Protein AF-A0A9N9DWG2-F1 (afdb_monomer_lite)

Radius of gyration: 29.86 Å; chains: 1; bounding box: 36×51×116 Å

Organism: NCBI:txid1213867

pLDDT: mean 80.65, std 16.75, range [35.12, 97.44]

Sequence (173 aa):
GSEEVKNKNEDNFGRLIQIVEQVGQRMNTLESSIHANENKKYNNNFKIVTHNVRGFNDTVKQNLFFNYIKNEQFDIMGIAETNCGESKGQWYKDNKDKFRIHCSGNGKGTGVALIISKTLNKYVCKKREYEGRAICVDLVLPRKMTVCVMQIYLPIPSLAIDRNNNSHSQFPE

Foldseek 3Di:
DPVVVVVVVVVVVVVVVVVVVVVVVVVVVVVVVVVVVVVVPDPVDQAEEEEAPLAQPDPVSLVVVVVVCVVVVHQKYKYWQNQDAPPPPDSCPPCVQFWDKDKA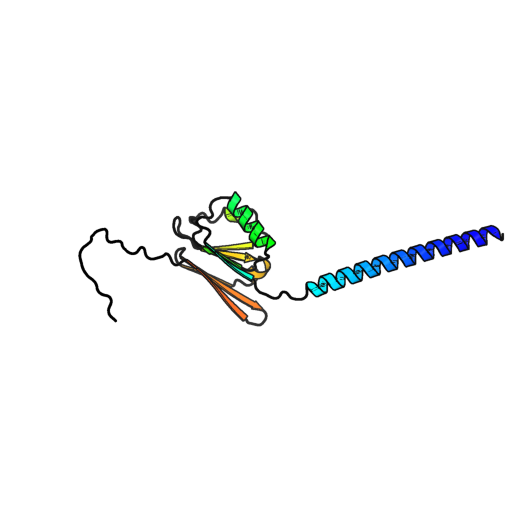EHGHPAIMIITGGPVQCVQFDDWDYDRRFKIWTWGQDPPRDIDIDMHGHDPDPPPPPVVDPDDDDDDDD

Structure (mmCIF, N/CA/C/O backbone):
data_AF-A0A9N9DWG2-F1
#
_entry.id   AF-A0A9N9DWG2-F1
#
loop_
_atom_site.group_PDB
_atom_site.id
_atom_site.type_symbol
_atom_site.label_atom_id
_atom_site.label_alt_id
_atom_site.label_comp_id
_atom_site.label_asym_id
_atom_site.label_entity_id
_atom_site.label_seq_id
_atom_site.pdbx_PDB_ins_code
_atom_site.Cartn_x
_atom_site.Cartn_y
_atom_site.Cartn_z
_atom_site.occupancy
_atom_site.B_iso_or_equiv
_atom_site.auth_seq_id
_atom_site.auth_comp_id
_atom_site.auth_asym_id
_atom_site.auth_atom_id
_atom_site.pdbx_PDB_model_num
ATOM 1 N N . GLY A 1 1 ? -9.575 35.368 69.361 1.00 61.12 1 GLY A N 1
ATOM 2 C CA . GLY A 1 1 ? -10.924 34.782 69.254 1.00 61.12 1 GLY A CA 1
ATOM 3 C C . GLY A 1 1 ? -11.603 35.171 67.954 1.00 61.12 1 GLY A C 1
ATOM 4 O O . GLY A 1 1 ? -11.777 34.324 67.094 1.00 61.12 1 GLY A O 1
ATOM 5 N N . SER A 1 2 ? -11.971 36.443 67.795 1.00 62.16 2 SER A N 1
ATOM 6 C CA . SER A 1 2 ? -12.841 36.917 66.704 1.00 62.16 2 SER A CA 1
ATOM 7 C C . SER A 1 2 ? -12.133 37.158 65.358 1.00 62.16 2 SER A C 1
ATOM 9 O O . SER A 1 2 ? -12.744 36.957 64.314 1.00 62.16 2 SER A O 1
ATOM 11 N N . GLU A 1 3 ? -10.858 37.565 65.359 1.00 63.94 3 GLU A N 1
ATOM 12 C CA . GLU A 1 3 ? -10.073 37.810 64.130 1.00 63.94 3 GLU A CA 1
ATOM 13 C C . GLU A 1 3 ? -9.598 36.521 63.446 1.00 63.94 3 GLU A C 1
ATOM 15 O O . GLU A 1 3 ? -9.706 36.401 62.231 1.00 63.94 3 GLU A O 1
ATOM 20 N N . GLU A 1 4 ? -9.165 35.509 64.204 1.00 66.81 4 GLU A N 1
ATOM 21 C CA . GLU A 1 4 ? -8.767 34.208 63.634 1.00 66.81 4 GLU A CA 1
ATOM 22 C C . GLU A 1 4 ? -9.920 33.490 62.923 1.00 66.81 4 GLU A C 1
ATOM 24 O O . GLU A 1 4 ? -9.704 32.787 61.937 1.00 66.81 4 GLU A O 1
ATOM 29 N N . VAL A 1 5 ? -11.152 33.659 63.411 1.00 67.12 5 VAL A N 1
ATOM 30 C CA . VAL A 1 5 ? -12.348 33.081 62.780 1.00 67.12 5 VAL A CA 1
ATOM 31 C C . VAL A 1 5 ? -12.690 33.820 61.482 1.00 67.12 5 VAL A C 1
ATOM 33 O O . VAL A 1 5 ? -13.093 33.179 60.515 1.00 67.12 5 VAL A O 1
ATOM 36 N N . LYS A 1 6 ? -12.477 35.143 61.420 1.00 65.81 6 LYS A N 1
ATOM 37 C CA . LYS A 1 6 ? -12.658 35.925 60.186 1.00 65.81 6 LYS A CA 1
ATOM 38 C C . LYS A 1 6 ? -11.633 35.544 59.115 1.00 65.81 6 LYS A C 1
ATOM 40 O O . LYS A 1 6 ? -12.046 35.212 58.009 1.00 65.81 6 LYS A O 1
ATOM 45 N N . ASN A 1 7 ? -10.348 35.459 59.467 1.00 68.19 7 ASN A N 1
ATOM 46 C CA . ASN A 1 7 ? -9.291 35.067 58.524 1.00 68.19 7 ASN A CA 1
ATOM 47 C C . ASN A 1 7 ? -9.497 33.647 57.971 1.00 68.19 7 ASN A C 1
ATOM 49 O O . ASN A 1 7 ? -9.382 33.428 56.771 1.00 68.19 7 ASN A O 1
ATOM 53 N N . LYS A 1 8 ? -9.904 32.683 58.813 1.00 71.00 8 LYS A N 1
ATOM 54 C CA . LYS A 1 8 ? -10.233 31.323 58.342 1.00 71.00 8 LYS A CA 1
ATOM 55 C C . LYS A 1 8 ? -11.420 31.296 57.377 1.00 71.00 8 LYS A C 1
ATOM 57 O O . LYS A 1 8 ? -11.444 30.470 56.467 1.00 71.00 8 LYS A O 1
ATOM 62 N N . ASN A 1 9 ? -12.411 32.163 57.575 1.00 72.94 9 ASN A N 1
ATOM 63 C CA . ASN A 1 9 ? -13.567 32.244 56.684 1.00 72.94 9 ASN A CA 1
ATOM 64 C C . ASN A 1 9 ? -13.203 32.873 55.333 1.00 72.94 9 ASN A C 1
ATOM 66 O O . ASN A 1 9 ? -13.671 32.386 54.304 1.00 72.94 9 ASN A O 1
ATOM 70 N N . GLU A 1 10 ? -12.339 33.888 55.324 1.00 75.31 10 GLU A N 1
ATOM 71 C CA . GLU A 1 10 ? -11.808 34.487 54.093 1.00 75.31 10 GLU A CA 1
ATOM 72 C C . GLU A 1 10 ? -10.931 33.496 53.309 1.00 75.31 10 GLU A C 1
ATOM 74 O O . GLU A 1 10 ? -11.124 33.328 52.103 1.00 75.31 10 GLU A O 1
ATOM 79 N N . ASP A 1 11 ? -10.069 32.736 53.993 1.00 83.00 11 ASP A N 1
ATOM 80 C CA . ASP A 1 11 ? -9.246 31.685 53.378 1.00 83.00 11 ASP A CA 1
ATOM 81 C C . ASP A 1 11 ? -10.094 30.562 52.758 1.00 83.00 11 ASP A C 1
ATOM 83 O O . ASP A 1 11 ? -9.809 30.070 51.660 1.00 83.00 11 ASP A O 1
ATOM 87 N N . ASN A 1 12 ? -11.166 30.151 53.443 1.00 87.88 12 ASN A N 1
ATOM 88 C CA . ASN A 1 12 ? -12.094 29.143 52.931 1.00 87.88 12 ASN A CA 1
ATOM 89 C C . ASN A 1 12 ? -12.867 29.649 51.708 1.00 87.88 12 ASN A C 1
ATOM 91 O O . ASN A 1 12 ? -13.084 28.890 50.761 1.00 87.88 12 ASN A O 1
ATOM 95 N N . PHE A 1 13 ? -13.250 30.927 51.705 1.00 88.81 13 PHE A N 1
ATOM 96 C CA . PHE A 1 13 ? -13.916 31.548 50.566 1.00 88.81 13 PHE A CA 1
ATOM 97 C C . PHE A 1 13 ? -12.978 31.648 49.353 1.00 88.81 13 PHE A C 1
ATOM 99 O O . PHE A 1 13 ? -13.366 31.270 48.248 1.00 88.81 13 PHE A O 1
ATOM 106 N N . GLY A 1 14 ? -11.715 32.040 49.558 1.00 89.75 14 GLY A N 1
ATOM 107 C CA . GLY A 1 14 ? -10.700 32.064 48.499 1.00 89.75 14 GLY A CA 1
ATOM 108 C C . GLY A 1 14 ? -10.443 30.683 47.886 1.00 89.75 14 GLY A C 1
ATOM 109 O O . GLY A 1 14 ? -10.382 30.544 46.662 1.00 89.75 14 GLY A O 1
ATOM 110 N N . ARG A 1 15 ? -10.383 29.632 48.716 1.00 90.56 15 ARG A N 1
ATOM 111 C CA . ARG A 1 15 ? -10.276 28.240 48.238 1.00 90.56 15 ARG A CA 1
ATOM 112 C C . ARG A 1 15 ? -11.488 27.810 47.415 1.00 90.56 15 ARG A C 1
ATOM 114 O O . ARG A 1 15 ? -11.322 27.113 46.416 1.00 90.56 15 ARG A O 1
ATOM 121 N N . LEU A 1 16 ? -12.694 28.224 47.806 1.00 93.12 16 LEU A N 1
ATOM 122 C CA . LEU A 1 16 ? -13.915 27.905 47.067 1.00 93.12 16 LEU A CA 1
ATOM 123 C C . LEU A 1 16 ? -13.921 28.552 45.674 1.00 93.12 16 LEU A C 1
ATOM 125 O O . LEU A 1 16 ? -14.226 27.868 44.698 1.00 93.12 16 LEU A O 1
ATOM 129 N N . ILE A 1 17 ? -13.530 29.826 45.572 1.00 93.12 17 ILE A N 1
ATOM 130 C CA . ILE A 1 17 ? -13.418 30.546 44.291 1.00 93.12 17 ILE A CA 1
ATOM 131 C C . ILE A 1 17 ? -12.462 29.808 43.343 1.00 93.12 17 ILE A C 1
ATOM 133 O O . ILE A 1 17 ? -12.829 29.511 42.208 1.00 93.12 17 ILE A O 1
ATOM 137 N N . GLN A 1 18 ? -11.284 29.410 43.833 1.00 92.50 18 GLN A N 1
ATOM 138 C CA . GLN A 1 18 ? -10.298 28.679 43.027 1.00 92.50 18 GLN A CA 1
ATOM 139 C C . GLN A 1 18 ? -10.827 27.334 42.514 1.00 92.50 18 GLN A C 1
ATOM 141 O O . GLN A 1 18 ? -10.560 26.953 41.373 1.00 92.50 18 GLN A O 1
ATOM 146 N N . ILE A 1 19 ? -11.590 26.605 43.334 1.00 95.56 19 ILE A N 1
ATOM 147 C CA . ILE A 1 19 ? -12.207 25.339 42.915 1.00 95.56 19 ILE A CA 1
ATOM 148 C C . ILE A 1 19 ? -13.225 25.590 41.798 1.00 95.56 19 ILE A C 1
ATOM 150 O O . ILE A 1 19 ? -13.224 24.867 40.800 1.00 95.56 19 ILE A O 1
ATOM 154 N N . VAL A 1 20 ? -14.070 26.614 41.935 1.00 95.06 20 VAL A N 1
ATOM 155 C CA . VAL A 1 20 ? -15.079 26.962 40.923 1.00 95.06 20 VAL A CA 1
ATOM 156 C C . VAL A 1 20 ? -14.417 27.348 39.598 1.00 95.06 20 VAL A C 1
ATOM 158 O O . VAL A 1 20 ? -14.832 26.862 38.544 1.00 95.06 20 VAL A O 1
ATOM 161 N N . GLU A 1 21 ? -13.343 28.137 39.638 1.00 94.94 21 GLU A N 1
ATOM 162 C CA . GLU A 1 21 ? -12.573 28.512 38.446 1.00 94.94 21 GLU A CA 1
ATOM 163 C C . GLU A 1 21 ? -11.951 27.292 37.752 1.00 94.94 21 GLU A C 1
ATOM 165 O O . GLU A 1 21 ? -12.075 27.135 36.534 1.00 94.94 21 GLU A O 1
ATOM 170 N N . GLN A 1 22 ? -11.340 26.381 38.516 1.00 93.62 22 GLN A N 1
ATOM 171 C CA . GLN A 1 22 ? -10.759 25.149 37.972 1.00 93.62 22 GLN A CA 1
ATOM 172 C C . GLN A 1 22 ? -11.817 24.234 37.343 1.00 93.62 22 GLN A C 1
ATOM 174 O O . GLN A 1 22 ? -11.568 23.618 36.301 1.00 93.62 22 GLN A O 1
ATOM 179 N N . VAL A 1 23 ? -13.004 24.141 37.949 1.00 95.62 23 VAL A N 1
ATOM 180 C CA . VAL A 1 23 ? -14.130 23.383 37.384 1.00 95.62 23 VAL A CA 1
ATOM 181 C C . VAL A 1 23 ? -14.611 24.026 36.082 1.00 95.62 23 VAL A C 1
ATOM 183 O O . VAL A 1 23 ? -14.796 23.308 35.098 1.00 95.62 23 VAL A O 1
ATOM 186 N N . GLY A 1 24 ? -14.732 25.356 36.032 1.00 95.06 24 GLY A N 1
ATOM 187 C CA . GLY A 1 24 ? -15.101 26.085 34.814 1.00 95.06 24 GLY A CA 1
ATOM 188 C C . GLY A 1 24 ? -14.112 25.857 33.665 1.00 95.06 24 GLY A C 1
ATOM 189 O O . GLY A 1 24 ? -14.510 25.536 32.547 1.00 95.06 24 GLY A O 1
ATOM 190 N N . GLN A 1 25 ? -12.807 25.910 33.944 1.00 92.69 25 GLN A N 1
ATOM 191 C CA . GLN A 1 25 ? -11.771 25.632 32.940 1.00 92.69 25 GLN A CA 1
ATOM 192 C C . GLN A 1 25 ? -11.823 24.185 32.422 1.00 92.69 25 GLN A C 1
ATOM 194 O O . GLN A 1 25 ? -11.664 23.939 31.220 1.00 92.69 25 GLN A O 1
ATOM 199 N N . ARG A 1 26 ? -12.079 23.216 33.310 1.00 93.69 26 ARG A N 1
ATOM 200 C CA . ARG A 1 26 ? -12.255 21.806 32.928 1.00 93.69 26 ARG A CA 1
ATOM 201 C C . ARG A 1 26 ? -13.486 21.596 32.048 1.00 93.69 26 ARG A C 1
ATOM 203 O O . ARG A 1 26 ? -13.381 20.861 31.069 1.00 93.69 26 ARG A O 1
ATOM 210 N N . MET A 1 27 ? -14.603 22.253 32.360 1.00 91.44 27 MET A N 1
ATOM 211 C CA . MET A 1 27 ? -15.831 22.211 31.553 1.00 91.44 27 MET A CA 1
ATOM 212 C C . MET A 1 27 ? -15.576 22.729 30.131 1.00 91.44 27 MET A C 1
ATOM 214 O O . MET A 1 27 ? -15.826 22.003 29.173 1.00 91.44 27 MET A O 1
ATOM 218 N N . ASN A 1 28 ? -14.946 23.900 29.987 1.00 90.44 28 ASN A N 1
ATOM 219 C CA . ASN A 1 28 ? -14.628 24.479 28.672 1.00 90.44 28 ASN A CA 1
ATOM 220 C C . ASN A 1 28 ? -13.702 23.574 27.836 1.00 90.44 28 ASN A C 1
ATOM 222 O O . ASN A 1 28 ? -13.853 23.432 26.618 1.00 90.44 28 ASN A O 1
ATOM 226 N N . THR A 1 29 ? -12.732 22.935 28.497 1.00 87.94 29 THR A N 1
ATOM 227 C CA . THR A 1 29 ? -11.818 21.984 27.846 1.00 87.94 29 THR A CA 1
ATOM 228 C C . THR A 1 29 ? -12.570 20.735 27.377 1.00 87.94 29 THR A C 1
ATOM 230 O O . THR A 1 29 ? -12.318 20.228 26.280 1.00 87.94 29 THR A O 1
ATOM 233 N N . LEU A 1 30 ? -13.518 20.252 28.183 1.00 88.06 30 LEU A N 1
ATOM 234 C CA . LEU A 1 30 ? -14.352 19.106 27.844 1.00 88.06 30 LEU A CA 1
ATOM 235 C C . LEU A 1 30 ? -15.265 19.420 26.652 1.00 88.06 30 LEU A C 1
ATOM 237 O O . LEU A 1 30 ? -15.274 18.647 25.695 1.00 88.06 30 LEU A O 1
ATOM 241 N N . GLU A 1 31 ? -15.946 20.566 26.655 1.00 85.69 31 GLU A N 1
ATOM 242 C CA . GLU A 1 31 ? -16.786 21.023 25.537 1.00 85.69 31 GLU A CA 1
ATOM 243 C C . GLU A 1 31 ? -15.988 21.116 24.231 1.00 85.69 31 GLU A C 1
ATOM 245 O O . GLU A 1 31 ? -16.389 20.562 23.205 1.00 85.69 31 GLU A O 1
ATOM 250 N N . SER A 1 32 ? -14.791 21.705 24.286 1.00 80.25 32 SER A N 1
ATOM 251 C CA . SER A 1 32 ? -13.884 21.784 23.134 1.00 80.25 32 SER A CA 1
ATOM 252 C C . SER A 1 32 ? -13.497 20.396 22.604 1.00 80.25 32 SER A C 1
ATOM 254 O O . SER A 1 32 ? -13.450 20.170 21.393 1.00 80.25 32 SER A O 1
ATOM 256 N N . SER A 1 33 ? -13.255 19.431 23.498 1.00 78.62 33 SER A N 1
ATOM 257 C CA . SER A 1 33 ? -12.932 18.049 23.118 1.00 78.62 33 SER A CA 1
ATOM 258 C C . SER A 1 33 ? -14.129 17.279 22.541 1.00 78.62 33 SER A C 1
ATOM 260 O O . SER A 1 33 ? -13.950 16.438 21.654 1.00 78.62 33 SER A O 1
ATOM 262 N N . ILE A 1 34 ? -15.349 17.581 22.998 1.00 79.81 34 ILE A N 1
ATOM 263 C CA . ILE A 1 34 ? -16.593 17.010 22.471 1.00 79.81 34 ILE A CA 1
ATOM 264 C C . ILE A 1 34 ? -16.826 17.534 21.052 1.00 79.81 34 ILE A C 1
ATOM 266 O O . ILE A 1 34 ? -16.961 16.727 20.133 1.00 79.81 34 ILE A O 1
ATOM 270 N N . HIS A 1 35 ? -16.739 18.848 20.832 1.00 72.00 35 HIS A N 1
ATOM 271 C CA . HIS A 1 35 ? -16.895 19.446 19.500 1.00 72.00 35 HIS A CA 1
ATOM 272 C C . HIS A 1 35 ? -15.813 19.002 18.503 1.00 72.00 35 HIS A C 1
ATOM 274 O O . HIS A 1 35 ? -16.100 18.767 17.324 1.00 72.00 35 HIS A O 1
ATOM 280 N N . ALA A 1 36 ? -14.568 18.820 18.955 1.00 68.25 36 ALA A N 1
ATOM 281 C CA . ALA A 1 36 ? -13.512 18.246 18.123 1.00 68.25 36 ALA A CA 1
ATOM 282 C C . ALA A 1 36 ? -13.816 16.788 17.720 1.00 68.25 36 ALA A C 1
ATOM 284 O O . ALA A 1 36 ? -13.518 16.383 16.595 1.00 68.25 36 ALA A O 1
ATOM 285 N N . ASN A 1 37 ? -14.435 16.000 18.605 1.00 61.16 37 ASN A N 1
ATOM 286 C CA . ASN A 1 37 ? -14.851 14.627 18.307 1.00 61.16 37 ASN A CA 1
ATOM 287 C C . ASN A 1 37 ? -16.107 14.556 17.426 1.00 61.16 37 ASN A C 1
ATOM 289 O O . ASN A 1 37 ? -16.200 13.656 16.591 1.00 61.16 37 ASN A O 1
ATOM 293 N N . GLU A 1 38 ? -17.038 15.504 17.547 1.00 60.53 38 GLU A N 1
ATOM 294 C CA . GLU A 1 38 ? -18.215 15.600 16.673 1.00 60.53 38 GLU A CA 1
ATOM 295 C C . GLU A 1 38 ? -17.832 15.926 15.227 1.00 60.53 38 GLU A C 1
ATOM 297 O O . GLU A 1 38 ? -18.349 15.294 14.311 1.00 60.53 38 GLU A O 1
ATOM 302 N N . ASN A 1 39 ? -16.844 16.796 15.001 1.00 53.69 39 ASN A N 1
ATOM 303 C CA . ASN A 1 39 ? -16.301 17.030 13.654 1.00 53.69 39 ASN A CA 1
ATOM 304 C C . ASN A 1 39 ? -15.491 15.836 13.112 1.00 53.69 39 ASN A C 1
ATOM 306 O O . ASN A 1 39 ? -15.322 15.678 11.904 1.00 53.69 39 ASN A O 1
ATOM 310 N N . LYS A 1 40 ? -15.009 14.954 13.996 1.00 51.78 40 LYS A N 1
ATOM 311 C CA . LYS A 1 40 ? -14.353 13.686 13.634 1.00 51.78 40 LYS A CA 1
ATOM 312 C C . LYS A 1 40 ? -15.352 12.557 13.354 1.00 51.78 40 LYS A C 1
ATOM 314 O O . LYS A 1 40 ? -14.952 11.470 12.927 1.00 51.78 40 LYS A O 1
ATOM 319 N N . LYS A 1 41 ? -16.645 12.801 13.584 1.00 47.91 41 LYS A N 1
ATOM 320 C CA . LYS A 1 41 ? -17.749 11.870 13.348 1.00 47.91 41 LYS A CA 1
ATOM 321 C C . LYS A 1 41 ? -18.012 11.784 11.838 1.00 47.91 41 LYS A C 1
ATOM 323 O O . LYS A 1 41 ? -18.866 12.460 11.285 1.00 47.91 41 LYS A O 1
ATOM 328 N N . TYR A 1 42 ? -17.249 10.893 11.206 1.00 51.25 42 TYR A N 1
ATOM 329 C CA . TYR A 1 42 ? -17.454 10.321 9.872 1.00 51.25 42 TYR A CA 1
ATOM 330 C C . TYR A 1 42 ? -17.161 11.209 8.662 1.00 51.25 42 TYR A C 1
ATOM 332 O O . TYR A 1 42 ? -18.025 11.450 7.825 1.00 51.25 42 TYR A O 1
ATOM 340 N N . ASN A 1 43 ? -15.875 11.463 8.423 1.00 51.50 43 ASN A N 1
ATOM 341 C CA . ASN A 1 43 ? -15.401 11.366 7.043 1.00 51.50 43 ASN A CA 1
ATOM 342 C C . ASN A 1 43 ? -15.181 9.869 6.734 1.00 51.50 43 ASN A C 1
ATOM 344 O O . ASN A 1 43 ? -14.058 9.378 6.724 1.00 51.50 43 ASN A O 1
ATOM 348 N N . ASN A 1 44 ? -16.278 9.115 6.576 1.00 66.06 44 ASN A N 1
ATOM 349 C CA . ASN A 1 44 ? -16.292 7.662 6.310 1.00 66.06 44 ASN A CA 1
ATOM 350 C C . ASN A 1 44 ? -15.875 7.305 4.872 1.00 66.06 44 ASN A C 1
ATOM 352 O O . ASN A 1 44 ? -16.165 6.215 4.375 1.00 66.06 44 ASN A O 1
ATOM 356 N N . ASN A 1 45 ? -15.226 8.237 4.184 1.00 78.44 45 ASN A N 1
ATOM 357 C CA . ASN A 1 45 ? -14.869 8.083 2.793 1.00 78.44 45 ASN A CA 1
ATOM 358 C C . ASN A 1 45 ? -13.598 7.251 2.698 1.00 78.44 45 ASN A C 1
ATOM 360 O O . ASN A 1 45 ? -12.553 7.626 3.222 1.00 78.44 45 ASN A O 1
ATOM 364 N N . PHE A 1 46 ? -13.711 6.128 2.001 1.00 86.69 46 PHE A N 1
ATOM 365 C CA . PHE A 1 46 ? -12.585 5.279 1.660 1.00 86.69 46 PHE A CA 1
ATOM 366 C C . PHE A 1 46 ? -11.722 5.987 0.610 1.00 86.69 46 PHE A C 1
ATOM 368 O O . PHE A 1 46 ? -12.176 6.214 -0.516 1.00 86.69 46 PHE A O 1
ATOM 375 N N . LYS A 1 47 ? -10.497 6.378 0.967 1.00 94.00 47 LYS A N 1
ATOM 376 C CA . LYS A 1 47 ? -9.619 7.158 0.082 1.00 94.00 47 LYS A CA 1
ATOM 377 C C . LYS A 1 47 ? -8.693 6.241 -0.709 1.00 94.00 47 LYS A C 1
ATOM 379 O O . LYS A 1 47 ? -7.663 5.791 -0.200 1.00 94.00 47 LYS A O 1
ATOM 384 N N . ILE A 1 48 ? -9.056 6.005 -1.968 1.00 95.19 48 ILE A N 1
ATOM 385 C CA . ILE A 1 48 ? -8.233 5.286 -2.945 1.00 95.19 48 ILE A CA 1
ATOM 386 C C . ILE A 1 48 ? -7.661 6.285 -3.948 1.00 95.19 48 ILE A C 1
ATOM 388 O O . ILE A 1 48 ? -8.407 7.052 -4.551 1.00 95.19 48 ILE A O 1
ATOM 392 N N . VAL A 1 49 ? -6.349 6.249 -4.157 1.00 96.38 49 VAL A N 1
ATOM 393 C CA . VAL A 1 49 ? -5.654 7.100 -5.132 1.00 96.38 49 VAL A CA 1
ATOM 394 C C . VAL A 1 49 ? -4.725 6.242 -5.988 1.00 96.38 49 VAL A C 1
ATOM 396 O O . VAL A 1 49 ? -4.287 5.174 -5.562 1.00 96.38 49 VAL A O 1
ATOM 399 N N . THR A 1 50 ? -4.433 6.682 -7.212 1.00 96.31 50 THR A N 1
ATOM 400 C CA . THR A 1 50 ? -3.425 6.059 -8.076 1.00 96.31 50 THR A CA 1
ATOM 401 C C . THR A 1 50 ? -2.443 7.098 -8.607 1.00 96.31 50 THR A C 1
ATOM 403 O O . THR A 1 50 ? -2.824 8.240 -8.863 1.00 96.31 50 THR A O 1
ATOM 406 N N . HIS A 1 51 ? -1.174 6.725 -8.767 1.00 95.00 51 HIS A N 1
ATOM 407 C CA . HIS A 1 51 ? -0.161 7.593 -9.361 1.00 95.00 51 HIS A CA 1
ATOM 408 C C . HIS A 1 51 ? 0.894 6.808 -10.135 1.00 95.00 51 HIS A C 1
ATOM 410 O O . HIS A 1 51 ? 1.500 5.856 -9.644 1.00 95.00 51 HIS A O 1
ATOM 416 N N . ASN A 1 52 ? 1.173 7.253 -11.352 1.00 92.31 52 ASN A N 1
ATOM 417 C CA . ASN A 1 52 ? 2.320 6.773 -12.097 1.00 92.31 52 ASN A CA 1
ATOM 418 C C . ASN A 1 52 ? 3.588 7.459 -11.574 1.00 92.31 52 ASN A C 1
ATOM 420 O O . ASN A 1 52 ? 3.781 8.655 -11.780 1.00 92.31 52 ASN A O 1
ATOM 424 N N . VAL A 1 53 ? 4.441 6.694 -10.893 1.00 91.00 53 VAL A N 1
ATOM 425 C CA . VAL A 1 53 ? 5.628 7.230 -10.224 1.00 91.00 53 VAL A CA 1
ATOM 426 C C . VAL A 1 53 ? 6.822 7.383 -11.161 1.00 91.00 53 VAL A C 1
ATOM 428 O O . VAL A 1 53 ? 7.766 8.050 -10.757 1.00 91.00 53 VAL A O 1
ATOM 431 N N . ARG A 1 54 ? 6.832 6.826 -12.383 1.00 89.12 54 ARG A N 1
ATOM 432 C CA . ARG A 1 54 ? 7.974 6.909 -13.325 1.00 89.12 54 ARG A CA 1
ATOM 433 C C . ARG A 1 54 ? 9.331 6.613 -12.666 1.00 89.12 54 ARG A C 1
ATOM 435 O O . ARG A 1 54 ? 10.272 7.404 -12.706 1.00 89.12 54 ARG A O 1
ATOM 442 N N . GLY A 1 55 ? 9.420 5.470 -12.002 1.00 86.94 55 GLY A N 1
ATOM 443 C CA . GLY A 1 55 ? 10.571 5.013 -11.236 1.00 86.94 55 GLY A CA 1
ATOM 444 C C . GLY A 1 55 ? 10.502 5.397 -9.763 1.00 86.94 55 GLY A C 1
ATOM 445 O O . GLY A 1 55 ? 10.298 6.556 -9.400 1.00 86.94 55 GLY A O 1
ATOM 446 N N . PHE A 1 56 ? 10.713 4.408 -8.900 1.00 87.00 56 PHE A N 1
ATOM 447 C CA . PHE A 1 56 ? 10.583 4.549 -7.451 1.00 87.00 56 PHE A CA 1
ATOM 448 C C . PHE A 1 56 ? 11.800 3.976 -6.713 1.00 87.00 56 PHE A C 1
ATOM 450 O O . PHE A 1 56 ? 11.682 3.452 -5.614 1.00 87.00 56 PHE A O 1
ATOM 457 N N . ASN A 1 57 ? 12.987 4.067 -7.319 1.00 80.81 57 ASN A N 1
ATOM 458 C CA . ASN A 1 57 ? 14.251 3.596 -6.734 1.00 80.81 57 ASN A CA 1
ATOM 459 C C . ASN A 1 57 ? 14.937 4.642 -5.834 1.00 80.81 57 ASN A C 1
ATOM 461 O O . ASN A 1 57 ? 15.758 4.279 -5.002 1.00 80.81 57 ASN A O 1
ATOM 465 N N . ASP A 1 58 ? 14.594 5.923 -5.986 1.00 84.88 58 ASP A N 1
ATOM 466 C CA . ASP A 1 58 ? 15.194 7.025 -5.229 1.00 84.88 58 ASP A CA 1
ATOM 467 C C . ASP A 1 58 ? 14.605 7.141 -3.809 1.00 84.88 58 ASP A C 1
ATOM 469 O O . ASP A 1 58 ? 13.385 7.217 -3.639 1.00 84.88 58 ASP A O 1
ATOM 473 N N . THR A 1 59 ? 15.460 7.154 -2.784 1.00 85.38 59 THR A N 1
ATOM 474 C CA . THR A 1 59 ? 15.044 7.151 -1.368 1.00 85.38 59 THR A CA 1
ATOM 475 C C . THR A 1 59 ? 14.449 8.484 -0.914 1.00 85.38 59 THR A C 1
ATOM 477 O O . THR A 1 59 ? 13.511 8.493 -0.116 1.00 85.38 59 THR A O 1
ATOM 480 N N . VAL A 1 60 ? 14.930 9.615 -1.442 1.00 87.69 60 VAL A N 1
ATOM 481 C CA . VAL A 1 60 ? 14.385 10.947 -1.127 1.00 87.69 60 VAL A CA 1
ATOM 482 C C . VAL A 1 60 ? 12.951 11.054 -1.642 1.00 87.69 60 VAL A C 1
ATOM 484 O O . VA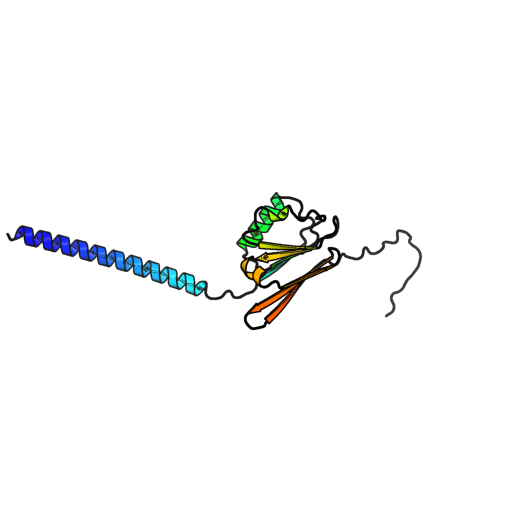L A 1 60 ? 12.043 11.436 -0.899 1.00 87.69 60 VAL A O 1
ATOM 487 N N . LYS A 1 61 ? 12.723 10.623 -2.884 1.00 87.62 61 LYS A N 1
ATOM 488 C CA . LYS A 1 61 ? 11.402 10.526 -3.504 1.00 87.62 61 LYS A CA 1
ATOM 489 C C . LYS A 1 61 ? 10.484 9.593 -2.728 1.00 87.62 61 LYS A C 1
ATOM 491 O O . LYS A 1 61 ? 9.341 9.963 -2.479 1.00 87.62 61 LYS A O 1
ATOM 496 N N . GLN A 1 62 ? 10.965 8.415 -2.322 1.00 88.19 62 GLN A N 1
ATOM 497 C CA . GLN A 1 62 ? 10.184 7.490 -1.494 1.00 88.19 62 GLN A CA 1
ATOM 498 C C . GLN A 1 62 ? 9.734 8.162 -0.190 1.00 88.19 62 GLN A C 1
ATOM 500 O O . GLN A 1 62 ? 8.550 8.118 0.136 1.00 88.19 62 GLN A O 1
ATOM 505 N N . ASN A 1 63 ? 10.644 8.831 0.522 1.00 88.06 63 ASN A N 1
ATOM 506 C CA . ASN A 1 63 ? 10.328 9.515 1.777 1.00 88.06 63 ASN A CA 1
ATOM 507 C C . ASN A 1 63 ? 9.300 10.634 1.589 1.00 88.06 63 ASN A C 1
ATOM 509 O O . ASN A 1 63 ? 8.318 10.697 2.333 1.00 88.06 63 ASN A O 1
ATOM 513 N N . LEU A 1 64 ? 9.476 11.478 0.568 1.00 89.88 64 LEU A N 1
ATOM 514 C CA . LEU A 1 64 ? 8.507 12.522 0.234 1.00 89.88 64 LEU A CA 1
ATOM 515 C C . LEU A 1 64 ? 7.132 11.921 -0.090 1.00 89.88 64 LEU A C 1
ATOM 517 O O . LEU A 1 64 ? 6.109 12.401 0.396 1.00 89.88 64 LEU A O 1
ATOM 521 N N . PHE A 1 65 ? 7.115 10.829 -0.852 1.00 91.56 65 PHE A N 1
ATOM 522 C CA . PHE A 1 65 ? 5.895 10.141 -1.255 1.00 91.56 65 PHE A CA 1
ATOM 523 C C . PHE A 1 65 ? 5.155 9.517 -0.065 1.00 91.56 65 PHE A C 1
ATOM 525 O O . PHE A 1 65 ? 3.949 9.702 0.076 1.00 91.56 65 PHE A O 1
ATOM 532 N N . PHE A 1 66 ? 5.854 8.830 0.845 1.00 90.00 66 PHE A N 1
ATOM 533 C CA . PHE A 1 66 ? 5.226 8.273 2.049 1.00 90.00 66 PHE A CA 1
ATOM 534 C C . PHE A 1 66 ? 4.757 9.354 3.027 1.00 90.00 66 PHE A C 1
ATOM 536 O O . PHE A 1 66 ? 3.723 9.173 3.674 1.00 90.00 66 PHE A O 1
ATOM 543 N N . ASN A 1 67 ? 5.463 10.484 3.116 1.00 89.94 67 ASN A N 1
ATOM 544 C CA . ASN A 1 67 ? 4.997 11.638 3.884 1.00 89.94 67 ASN A CA 1
ATOM 545 C C . ASN A 1 67 ? 3.705 12.210 3.295 1.00 89.94 67 ASN A C 1
ATOM 547 O O . ASN A 1 67 ? 2.770 12.479 4.045 1.00 89.94 67 ASN A O 1
ATOM 551 N N . TYR A 1 68 ? 3.619 12.315 1.967 1.00 92.31 68 TYR A N 1
ATOM 552 C CA . TYR A 1 68 ? 2.398 12.729 1.281 1.00 92.31 68 TYR A CA 1
ATOM 553 C C . TYR A 1 68 ? 1.229 11.774 1.568 1.00 92.31 68 TYR A C 1
ATOM 555 O O . TYR A 1 68 ? 0.195 12.215 2.064 1.00 92.31 68 TYR A O 1
ATOM 563 N N . ILE A 1 69 ? 1.421 10.459 1.392 1.00 91.50 69 ILE A N 1
ATOM 564 C CA . ILE A 1 69 ? 0.393 9.444 1.705 1.00 91.50 69 ILE A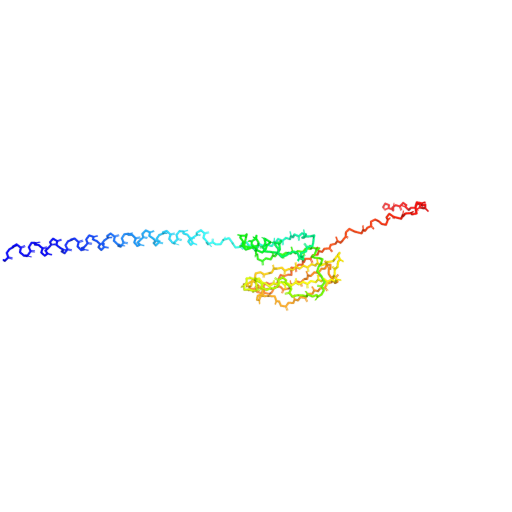 CA 1
ATOM 565 C C . ILE A 1 69 ? -0.089 9.571 3.159 1.00 91.50 69 ILE A C 1
ATOM 567 O O . ILE A 1 69 ? -1.285 9.464 3.437 1.00 91.50 69 ILE A O 1
ATOM 571 N N . LYS A 1 70 ? 0.840 9.791 4.099 1.00 89.19 70 LYS A N 1
ATOM 572 C CA . LYS A 1 70 ? 0.526 9.944 5.523 1.00 89.19 70 LYS A CA 1
ATOM 573 C C . LYS A 1 70 ? -0.286 11.211 5.796 1.00 89.19 70 LYS A C 1
ATOM 575 O O . LYS A 1 70 ? -1.243 11.141 6.565 1.00 89.19 70 LYS A O 1
ATOM 580 N N . ASN A 1 71 ? 0.106 12.341 5.213 1.00 91.06 71 ASN A N 1
ATOM 581 C CA . ASN A 1 71 ? -0.542 13.632 5.442 1.00 91.06 71 ASN A CA 1
ATOM 582 C C . ASN A 1 71 ? -1.960 13.660 4.860 1.00 91.06 71 ASN A C 1
ATOM 584 O O . ASN A 1 71 ? -2.875 14.139 5.522 1.00 91.06 71 ASN A O 1
ATOM 588 N N . GLU A 1 72 ? -2.155 13.063 3.684 1.00 92.06 72 GLU A N 1
ATOM 589 C CA . GLU A 1 72 ? -3.466 12.979 3.026 1.00 92.06 72 GLU A CA 1
ATOM 590 C C . GLU A 1 72 ? -4.375 11.871 3.581 1.00 92.06 72 GLU A C 1
ATOM 592 O O . GLU A 1 72 ? -5.581 11.834 3.301 1.00 92.06 72 GLU A O 1
ATOM 597 N N . GLN A 1 73 ? -3.800 10.983 4.400 1.00 91.44 73 GLN A N 1
ATOM 598 C CA . GLN A 1 73 ? -4.481 9.867 5.053 1.00 91.44 73 GLN A CA 1
ATOM 599 C C . GLN A 1 73 ? -5.146 8.914 4.046 1.00 91.44 73 GLN A C 1
ATOM 601 O O . GLN A 1 73 ? -6.324 8.587 4.179 1.00 91.44 73 GLN A O 1
ATOM 606 N N . PHE A 1 74 ? -4.409 8.479 3.019 1.00 93.44 74 PHE A N 1
ATOM 607 C CA . PHE A 1 74 ? -4.939 7.507 2.057 1.00 93.44 74 PHE A CA 1
ATOM 608 C C . PHE A 1 74 ? -5.070 6.105 2.665 1.00 93.44 74 PHE A C 1
ATOM 610 O O . PHE A 1 74 ? -4.185 5.631 3.385 1.00 93.44 74 PHE A O 1
ATOM 617 N N . ASP A 1 75 ? -6.152 5.414 2.308 1.00 94.38 75 ASP A N 1
ATOM 618 C CA . ASP A 1 75 ? -6.387 4.020 2.682 1.00 94.38 75 ASP A CA 1
ATOM 619 C C . ASP A 1 75 ? -5.653 3.064 1.744 1.00 94.38 75 ASP A C 1
ATOM 621 O O . ASP A 1 75 ? -5.023 2.099 2.189 1.00 94.38 75 ASP A O 1
ATOM 625 N N . ILE A 1 76 ? -5.727 3.352 0.441 1.00 95.88 76 ILE A N 1
ATOM 626 C CA . ILE A 1 76 ? -5.049 2.603 -0.612 1.00 95.88 76 ILE A CA 1
ATOM 627 C C . ILE A 1 76 ? -4.439 3.581 -1.614 1.00 95.88 76 ILE A C 1
ATOM 629 O O . ILE A 1 76 ? -5.124 4.439 -2.163 1.00 95.88 76 ILE A O 1
ATOM 633 N N . MET A 1 77 ? -3.157 3.399 -1.906 1.00 96.12 77 MET A N 1
ATOM 634 C CA . MET A 1 77 ? -2.443 4.111 -2.955 1.00 96.12 77 MET A CA 1
ATOM 635 C C . MET A 1 77 ? -1.885 3.115 -3.974 1.00 96.12 77 MET A C 1
ATOM 637 O O . MET A 1 77 ? -0.965 2.350 -3.675 1.00 96.12 77 MET A O 1
ATOM 641 N N . GLY A 1 78 ? -2.447 3.114 -5.178 1.00 95.69 78 GLY A N 1
ATOM 642 C CA . GLY A 1 78 ? -1.914 2.399 -6.330 1.00 95.69 78 GLY A CA 1
ATOM 643 C C . GLY A 1 78 ? -0.758 3.168 -6.961 1.00 95.69 78 GLY A C 1
ATOM 644 O O . GLY A 1 78 ? -0.832 4.381 -7.138 1.00 95.69 78 GLY A O 1
ATOM 645 N N . ILE A 1 79 ? 0.320 2.479 -7.316 1.00 94.06 79 ILE A N 1
ATOM 646 C CA . ILE A 1 79 ? 1.426 3.073 -8.066 1.00 94.06 79 ILE A CA 1
ATOM 647 C C . ILE A 1 79 ? 1.786 2.244 -9.292 1.00 94.06 79 ILE A C 1
ATOM 649 O O . ILE A 1 79 ? 1.693 1.017 -9.267 1.00 94.06 79 ILE A O 1
ATOM 653 N N . ALA A 1 80 ? 2.182 2.923 -10.366 1.00 92.94 80 ALA A N 1
ATOM 654 C CA . ALA A 1 80 ? 2.594 2.332 -11.641 1.00 92.94 80 ALA A CA 1
ATOM 655 C C . ALA A 1 80 ? 3.979 2.826 -12.081 1.00 92.94 80 ALA A C 1
ATOM 657 O O . ALA A 1 80 ? 4.444 3.861 -11.611 1.00 92.94 80 ALA A O 1
ATOM 658 N N . GLU A 1 81 ? 4.613 2.083 -12.991 1.00 90.44 81 GLU A N 1
ATOM 659 C CA . GLU A 1 81 ? 5.987 2.300 -13.470 1.00 90.44 81 GLU A CA 1
ATOM 660 C C . GLU A 1 81 ? 7.002 2.387 -12.333 1.00 90.44 81 GLU A C 1
ATOM 662 O O . GLU A 1 81 ? 7.830 3.294 -12.268 1.00 90.44 81 GLU A O 1
ATOM 667 N N . THR A 1 82 ? 6.953 1.455 -11.388 1.00 88.06 82 THR A N 1
ATOM 668 C CA . THR A 1 82 ? 7.868 1.518 -10.244 1.00 88.06 82 THR A CA 1
ATOM 669 C C . THR A 1 82 ? 9.329 1.294 -10.644 1.00 88.06 82 THR A C 1
ATOM 671 O O . THR A 1 82 ? 10.226 1.779 -9.953 1.00 88.06 82 THR A O 1
ATOM 674 N N . ASN A 1 83 ? 9.579 0.637 -11.787 1.00 85.50 83 ASN A N 1
ATOM 675 C CA . ASN A 1 83 ? 10.910 0.309 -12.310 1.00 85.50 83 ASN A CA 1
ATOM 676 C C . ASN A 1 83 ? 11.795 -0.418 -11.284 1.00 85.50 83 ASN A C 1
ATOM 678 O O . ASN A 1 83 ? 13.022 -0.278 -11.303 1.00 85.50 83 ASN A O 1
ATOM 682 N N . CYS A 1 84 ? 11.178 -1.179 -10.379 1.00 69.69 84 CYS A N 1
ATOM 683 C CA . CYS A 1 84 ? 11.886 -1.990 -9.400 1.00 69.69 84 CYS A CA 1
ATOM 684 C C . CYS A 1 84 ? 11.979 -3.438 -9.866 1.00 69.69 84 CYS A C 1
ATOM 686 O O . CYS A 1 84 ? 10.992 -4.033 -10.299 1.00 69.69 84 CYS A O 1
ATOM 688 N N . GLY A 1 85 ? 13.186 -3.996 -9.770 1.00 63.00 85 GLY A N 1
ATOM 689 C CA . GLY A 1 85 ? 13.418 -5.429 -9.930 1.00 63.00 85 GLY A CA 1
ATOM 690 C C . GLY A 1 85 ? 12.932 -6.231 -8.722 1.00 63.00 85 GLY A C 1
ATOM 691 O O . GLY A 1 85 ? 12.526 -5.673 -7.701 1.00 63.00 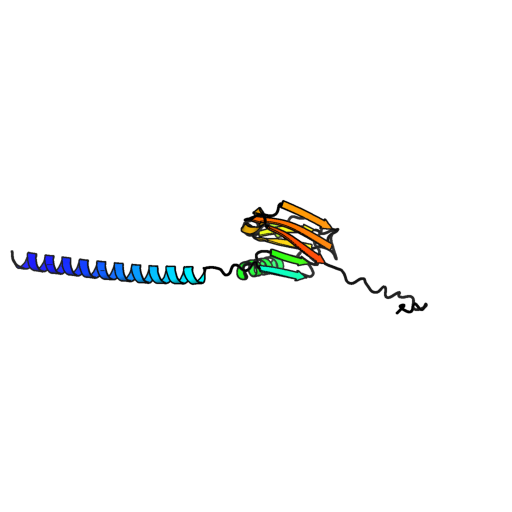85 GLY A O 1
ATOM 692 N N . GLU A 1 86 ? 13.024 -7.556 -8.821 1.00 53.91 86 GLU A N 1
ATOM 693 C CA . GLU A 1 86 ? 12.555 -8.516 -7.811 1.00 53.91 86 GLU A CA 1
ATOM 694 C C . GLU A 1 86 ? 13.242 -8.421 -6.433 1.00 53.91 86 GLU A C 1
ATOM 696 O O . GLU A 1 86 ? 12.858 -9.140 -5.506 1.00 53.91 86 GLU A O 1
ATOM 701 N N . SER A 1 87 ? 14.217 -7.524 -6.234 1.00 52.06 87 SER A N 1
ATOM 702 C CA . SER A 1 87 ? 14.805 -7.227 -4.922 1.00 52.06 87 SER A CA 1
ATOM 703 C C . SER A 1 87 ? 13.830 -6.401 -4.063 1.00 52.06 87 SER A C 1
ATOM 705 O O . SER A 1 87 ? 14.023 -5.214 -3.793 1.00 52.06 87 SER A O 1
ATOM 707 N N . LYS A 1 88 ? 12.765 -7.084 -3.637 1.00 54.81 88 LYS A N 1
ATOM 708 C CA . LYS A 1 88 ? 11.526 -6.685 -2.939 1.00 54.81 88 LYS A CA 1
ATOM 709 C C . LYS A 1 88 ? 11.679 -5.908 -1.609 1.00 54.81 88 LYS A C 1
ATOM 711 O O . LYS A 1 88 ? 10.692 -5.724 -0.903 1.00 54.81 88 LYS A O 1
ATOM 716 N N . GLY A 1 89 ? 12.880 -5.475 -1.214 1.00 53.06 89 GLY A N 1
ATOM 717 C CA . GLY A 1 89 ? 13.189 -5.145 0.187 1.00 53.06 89 GLY A CA 1
ATOM 718 C C . GLY A 1 89 ? 13.438 -3.678 0.556 1.00 53.06 89 GLY A C 1
ATOM 719 O O . GLY A 1 89 ? 13.434 -3.372 1.749 1.00 53.06 89 GLY A O 1
ATOM 720 N N . GLN A 1 90 ? 13.684 -2.771 -0.397 1.00 56.41 90 GLN A N 1
ATOM 721 C CA . GLN A 1 90 ? 14.254 -1.453 -0.054 1.00 56.41 90 GLN A CA 1
ATOM 722 C C . GLN A 1 90 ? 13.219 -0.407 0.388 1.00 56.41 90 GLN A C 1
ATOM 724 O O . GLN A 1 90 ? 13.451 0.262 1.389 1.00 56.41 90 GLN A O 1
ATOM 729 N N . TRP A 1 91 ? 12.029 -0.349 -0.223 1.00 64.62 91 TRP A N 1
ATOM 730 C CA . TRP A 1 91 ? 10.959 0.573 0.217 1.00 64.62 91 TRP A CA 1
ATOM 731 C C . TRP A 1 91 ? 10.394 0.236 1.602 1.00 64.62 91 TRP A C 1
ATOM 733 O O . TRP A 1 91 ? 9.663 1.014 2.208 1.00 64.62 91 TRP A O 1
ATOM 743 N N . TYR A 1 92 ? 10.665 -0.986 2.065 1.00 60.22 92 TYR A N 1
ATOM 744 C CA . TYR A 1 92 ? 9.982 -1.598 3.190 1.00 60.22 92 TYR A CA 1
ATOM 745 C C . TYR A 1 92 ? 10.478 -1.064 4.532 1.00 60.22 92 TYR A C 1
ATOM 747 O O . TYR A 1 92 ? 9.742 -1.192 5.492 1.00 60.22 92 TYR A O 1
ATOM 755 N N . LYS A 1 93 ? 11.693 -0.516 4.667 1.00 60.34 93 LYS A N 1
ATOM 756 C CA . LYS A 1 93 ? 12.315 -0.377 5.998 1.00 60.34 93 LYS A CA 1
ATOM 757 C C . LYS A 1 93 ? 11.633 0.641 6.920 1.00 60.34 93 LYS A C 1
ATOM 759 O O . LYS A 1 93 ? 11.317 0.266 8.046 1.00 60.34 93 LYS A O 1
ATOM 764 N N . ASP A 1 94 ? 11.303 1.832 6.431 1.00 63.19 94 ASP A N 1
ATOM 765 C CA . ASP A 1 94 ? 10.996 2.961 7.327 1.00 63.19 94 ASP A CA 1
ATOM 766 C C . ASP A 1 94 ? 9.498 3.154 7.627 1.00 63.19 94 ASP A C 1
ATOM 768 O O . ASP A 1 94 ? 9.127 3.899 8.532 1.00 63.19 94 ASP A O 1
ATOM 772 N N . ASN A 1 95 ? 8.606 2.470 6.898 1.00 71.19 95 ASN A N 1
ATOM 773 C CA . ASN A 1 95 ? 7.154 2.701 6.981 1.00 71.19 95 ASN A CA 1
ATOM 774 C C . ASN A 1 95 ? 6.305 1.447 7.275 1.00 71.19 95 ASN A C 1
ATOM 776 O O . ASN A 1 95 ? 5.075 1.500 7.160 1.00 71.19 95 ASN A O 1
ATOM 780 N N . LYS A 1 96 ? 6.921 0.334 7.710 1.00 71.69 96 LYS A N 1
ATOM 781 C CA . LYS A 1 96 ? 6.222 -0.946 8.001 1.00 71.69 96 LYS A CA 1
ATOM 782 C C . LYS A 1 96 ? 5.100 -0.821 9.019 1.00 71.69 96 LYS A C 1
ATOM 784 O O . LYS A 1 96 ? 4.138 -1.588 8.990 1.00 71.69 96 LYS A O 1
ATOM 789 N N . ASP A 1 97 ? 5.237 0.120 9.945 1.00 82.25 97 ASP A N 1
ATOM 790 C CA . ASP A 1 97 ? 4.263 0.292 11.015 1.00 82.25 97 ASP A CA 1
ATOM 791 C C . ASP A 1 97 ? 2.995 1.005 10.564 1.00 82.25 97 ASP A C 1
ATOM 793 O O . ASP A 1 97 ? 1.977 0.909 11.246 1.00 82.25 97 ASP A O 1
ATOM 797 N N . LYS A 1 98 ? 3.021 1.651 9.395 1.00 87.31 98 LYS A N 1
ATOM 798 C CA . LYS A 1 98 ? 1.897 2.436 8.871 1.00 87.31 98 LYS A CA 1
ATOM 799 C C . LYS A 1 98 ? 1.249 1.802 7.651 1.00 87.31 98 LYS A C 1
ATOM 801 O O . LYS A 1 98 ? 0.027 1.848 7.529 1.00 87.31 98 LYS A O 1
ATOM 806 N N . PHE A 1 99 ? 2.043 1.189 6.775 1.00 90.31 99 PHE A N 1
ATOM 807 C CA . PHE A 1 99 ? 1.566 0.682 5.493 1.00 90.31 99 PHE A CA 1
ATOM 808 C C . PHE A 1 99 ? 2.082 -0.725 5.200 1.00 90.31 99 PHE A C 1
ATOM 810 O O . PHE A 1 99 ? 3.175 -1.122 5.610 1.00 90.31 99 PHE A O 1
ATOM 817 N N . ARG A 1 100 ? 1.300 -1.465 4.417 1.00 90.38 100 ARG A N 1
ATOM 818 C CA . ARG A 1 100 ? 1.711 -2.698 3.756 1.00 90.38 100 ARG A CA 1
ATOM 819 C C . ARG A 1 100 ? 1.735 -2.468 2.255 1.00 90.38 100 ARG A C 1
ATOM 821 O O . ARG A 1 100 ? 0.764 -1.986 1.690 1.00 90.38 100 ARG A O 1
ATOM 828 N N . ILE A 1 101 ? 2.833 -2.843 1.613 1.00 89.69 101 ILE A N 1
ATOM 829 C CA . ILE A 1 101 ? 2.993 -2.707 0.168 1.00 89.69 101 ILE A CA 1
ATOM 830 C C . ILE A 1 101 ? 2.868 -4.086 -0.465 1.00 89.69 101 ILE A C 1
ATOM 832 O O . ILE A 1 101 ? 3.559 -5.025 -0.067 1.00 89.69 101 ILE A O 1
ATOM 836 N N . HIS A 1 102 ? 2.002 -4.192 -1.462 1.00 89.94 102 HIS A N 1
ATOM 837 C CA . HIS A 1 102 ? 1.866 -5.352 -2.326 1.00 89.94 102 HIS A CA 1
ATOM 838 C C . HIS A 1 102 ? 2.361 -4.946 -3.703 1.00 89.94 102 HIS A C 1
ATOM 840 O O . HIS A 1 102 ? 1.802 -4.039 -4.301 1.00 89.94 102 HIS A O 1
ATOM 846 N N . CYS A 1 103 ? 3.417 -5.574 -4.203 1.00 88.44 103 CYS A N 1
ATOM 847 C CA . CYS A 1 103 ? 3.991 -5.252 -5.507 1.00 88.44 103 CYS A CA 1
ATOM 848 C C . CYS A 1 103 ? 3.866 -6.423 -6.482 1.00 88.44 103 CYS A C 1
ATOM 850 O O . CYS A 1 103 ? 3.777 -7.575 -6.050 1.00 88.44 103 CYS A O 1
ATOM 852 N N . SER A 1 104 ? 3.879 -6.087 -7.768 1.00 88.00 104 SER A N 1
ATOM 853 C CA . SER A 1 104 ? 4.175 -6.968 -8.892 1.00 88.00 104 SER A CA 1
ATOM 854 C C . SER A 1 104 ? 5.160 -6.225 -9.788 1.00 88.00 104 SER A C 1
ATOM 856 O O . SER A 1 104 ? 4.925 -5.060 -10.107 1.00 88.00 104 SER A O 1
ATOM 858 N N . GLY A 1 105 ? 6.272 -6.840 -10.179 1.00 81.50 105 GLY A N 1
ATOM 859 C CA . GLY A 1 105 ? 7.289 -6.164 -10.984 1.00 81.50 105 GLY A CA 1
ATOM 860 C C . GLY A 1 105 ? 8.386 -7.110 -11.442 1.00 81.50 105 GLY A C 1
ATOM 861 O O . GLY A 1 105 ? 8.826 -7.948 -10.660 1.00 81.50 105 GLY A O 1
ATOM 862 N N . ASN A 1 106 ? 8.834 -6.921 -12.686 1.00 73.56 106 ASN A N 1
ATOM 863 C CA . ASN A 1 106 ? 9.827 -7.764 -13.356 1.00 73.56 106 ASN A CA 1
ATOM 864 C C . ASN A 1 106 ? 11.063 -6.947 -13.804 1.00 73.56 106 ASN A C 1
ATOM 866 O O . ASN A 1 106 ? 11.809 -7.373 -14.681 1.00 73.56 106 ASN A O 1
ATOM 870 N N . GLY A 1 107 ? 11.299 -5.758 -13.225 1.00 72.19 107 GLY A N 1
ATOM 871 C CA . GLY A 1 107 ? 12.430 -4.883 -13.570 1.00 72.19 107 GLY A CA 1
ATOM 872 C C . GLY A 1 107 ? 12.045 -3.607 -14.327 1.00 72.19 107 GLY A C 1
ATOM 873 O O . GLY A 1 107 ? 10.965 -3.047 -14.133 1.00 72.19 107 GLY A O 1
ATOM 874 N N . LYS A 1 108 ? 12.964 -3.093 -15.158 1.00 73.69 108 LYS A N 1
ATOM 875 C CA . LYS A 1 108 ? 12.814 -1.802 -15.862 1.00 73.69 108 LYS A CA 1
ATOM 876 C C . LYS A 1 108 ? 11.612 -1.808 -16.819 1.00 73.69 108 LYS A C 1
ATOM 878 O O . LYS A 1 108 ? 11.366 -2.797 -17.498 1.00 73.69 108 LYS A O 1
ATOM 883 N N . GLY A 1 109 ? 10.883 -0.693 -16.894 1.00 73.00 109 GLY A N 1
ATOM 884 C CA . GLY A 1 109 ? 9.718 -0.522 -17.776 1.00 73.00 109 GLY A CA 1
ATOM 885 C C . GLY A 1 109 ? 8.451 -1.252 -17.310 1.00 73.00 109 GLY A C 1
ATOM 886 O O . GLY A 1 109 ? 7.444 -1.279 -18.025 1.00 73.00 109 GLY A O 1
ATOM 887 N N . THR A 1 110 ? 8.494 -1.851 -16.119 1.00 79.38 110 THR A N 1
ATOM 888 C CA . THR A 1 110 ? 7.389 -2.581 -15.493 1.00 79.38 110 THR A CA 1
ATOM 889 C C . THR A 1 110 ? 7.279 -2.186 -14.022 1.00 79.38 110 THR A C 1
ATOM 891 O O . THR A 1 110 ? 8.136 -1.484 -13.474 1.00 79.38 110 THR A O 1
ATOM 894 N N . GLY A 1 111 ? 6.213 -2.641 -13.376 1.00 89.75 111 GLY A N 1
ATOM 895 C CA . GLY A 1 111 ? 6.060 -2.551 -11.939 1.00 89.75 111 GLY A CA 1
ATOM 896 C C . GLY A 1 111 ? 4.809 -1.791 -11.542 1.00 89.75 111 GLY A C 1
ATOM 897 O O . GLY A 1 111 ? 4.635 -0.619 -11.879 1.00 89.75 111 GLY A O 1
ATOM 898 N N . VAL A 1 112 ? 3.969 -2.463 -10.766 1.00 92.12 112 VAL A N 1
ATOM 899 C CA . VAL A 1 112 ? 2.802 -1.896 -10.102 1.00 92.12 112 VAL A CA 1
ATOM 900 C C . VAL A 1 112 ? 2.824 -2.268 -8.629 1.00 92.12 112 VAL A C 1
ATOM 902 O O . VAL A 1 112 ? 3.334 -3.322 -8.240 1.00 92.12 112 VAL A O 1
ATOM 905 N N . ALA A 1 113 ? 2.267 -1.411 -7.785 1.00 92.38 113 ALA A N 1
ATOM 906 C CA . ALA A 1 113 ? 2.074 -1.747 -6.386 1.00 92.38 113 ALA A CA 1
ATOM 907 C C . ALA A 1 113 ? 0.806 -1.126 -5.809 1.00 92.38 113 ALA A C 1
ATOM 909 O O . ALA A 1 113 ? 0.304 -0.123 -6.303 1.00 92.38 113 ALA A O 1
ATOM 910 N N . LEU A 1 114 ? 0.316 -1.738 -4.738 1.00 94.44 114 LEU A N 1
ATOM 911 C CA . LEU A 1 114 ? -0.727 -1.227 -3.865 1.00 94.44 114 LEU A CA 1
ATOM 912 C C . LEU A 1 114 ? -0.117 -1.009 -2.482 1.00 94.44 114 LEU A C 1
ATOM 914 O O . LEU A 1 114 ? 0.329 -1.956 -1.832 1.00 94.44 114 LEU A O 1
ATOM 918 N N . ILE A 1 115 ? -0.090 0.242 -2.042 1.00 93.81 115 ILE A N 1
ATOM 919 C CA . ILE A 1 115 ? 0.291 0.652 -0.693 1.00 93.81 115 ILE A CA 1
ATOM 920 C C . ILE A 1 115 ? -1.006 0.773 0.106 1.00 93.81 115 ILE A C 1
ATOM 922 O O . ILE A 1 115 ? -1.839 1.621 -0.189 1.00 93.81 115 ILE A O 1
ATOM 926 N N . ILE A 1 116 ? -1.193 -0.093 1.094 1.00 94.56 116 ILE A N 1
ATOM 927 C CA . ILE A 1 116 ? -2.434 -0.227 1.862 1.00 94.56 116 ILE A CA 1
ATOM 928 C C . ILE A 1 116 ? -2.153 0.158 3.311 1.00 94.56 116 ILE A C 1
ATOM 930 O O . ILE A 1 116 ? -1.169 -0.308 3.894 1.00 94.56 116 ILE A O 1
ATOM 934 N N . SER A 1 117 ? -3.006 0.982 3.919 1.00 94.06 117 SER A N 1
ATOM 935 C CA . SER A 1 117 ? -2.897 1.315 5.344 1.00 94.06 117 SER A CA 1
ATOM 936 C C . SER A 1 117 ? -2.914 0.043 6.202 1.00 94.06 117 SER A C 1
ATOM 938 O O . SER A 1 117 ? -3.628 -0.921 5.915 1.00 94.06 117 SER A O 1
ATOM 940 N N . LYS A 1 118 ? -2.114 -0.006 7.271 1.00 91.69 118 LYS A N 1
ATOM 941 C CA . LYS A 1 118 ? -1.995 -1.212 8.113 1.00 91.69 118 LYS A CA 1
ATOM 942 C C . LYS A 1 118 ? -3.341 -1.620 8.723 1.00 91.69 118 LYS A C 1
ATOM 944 O O . LYS A 1 118 ? -3.637 -2.811 8.810 1.00 91.69 118 LYS A O 1
ATOM 949 N N . THR A 1 119 ? -4.175 -0.638 9.071 1.00 92.19 119 THR A N 1
ATOM 950 C CA . THR A 1 119 ? -5.537 -0.833 9.593 1.00 92.19 119 THR A CA 1
ATOM 951 C C . THR A 1 119 ? -6.445 -1.562 8.606 1.00 92.19 119 THR A C 1
ATOM 953 O O . THR A 1 119 ? -7.232 -2.413 9.021 1.00 92.19 119 THR A O 1
ATOM 956 N N . LEU A 1 120 ? -6.327 -1.253 7.313 1.00 93.62 120 LEU A N 1
ATOM 957 C CA . LEU A 1 120 ? -7.105 -1.874 6.245 1.00 93.62 120 LEU A CA 1
ATOM 958 C C . LEU A 1 120 ? -6.490 -3.196 5.774 1.00 93.62 120 LEU A C 1
ATOM 960 O O . LEU A 1 120 ? -7.208 -4.138 5.447 1.00 93.62 120 LEU A O 1
ATOM 964 N N . ASN A 1 121 ? -5.161 -3.300 5.783 1.00 94.19 121 ASN A N 1
ATOM 965 C CA . ASN A 1 121 ? -4.443 -4.457 5.259 1.00 94.19 121 ASN A CA 1
ATOM 966 C C . ASN A 1 121 ? -4.810 -5.778 5.958 1.00 94.19 121 ASN A C 1
ATOM 968 O O . ASN A 1 121 ? -4.676 -6.838 5.357 1.00 94.19 121 ASN A O 1
ATOM 972 N N . LYS A 1 122 ? -5.304 -5.737 7.202 1.00 94.31 122 LYS A N 1
ATOM 973 C CA . LYS A 1 122 ? -5.798 -6.931 7.911 1.00 94.31 122 LYS A CA 1
ATOM 974 C C . LYS A 1 122 ? -6.968 -7.634 7.206 1.00 94.31 122 LYS A C 1
ATOM 976 O O . LYS A 1 122 ? -7.230 -8.792 7.497 1.00 94.31 122 LYS A O 1
ATOM 981 N N . TYR A 1 123 ? -7.664 -6.936 6.308 1.00 96.25 123 TYR A N 1
ATOM 982 C CA . TYR A 1 123 ? -8.768 -7.483 5.521 1.00 96.25 123 TYR A CA 1
ATOM 983 C C . TYR A 1 123 ? -8.317 -8.058 4.172 1.00 96.25 123 TYR A C 1
ATOM 985 O O . TYR A 1 123 ? -9.146 -8.596 3.446 1.00 96.25 123 TYR A O 1
ATOM 993 N N . VAL A 1 124 ? -7.033 -7.946 3.806 1.00 96.25 124 VAL A N 1
ATOM 994 C CA . VAL A 1 124 ? -6.507 -8.523 2.560 1.00 96.25 124 VAL A CA 1
ATOM 995 C C . VAL A 1 124 ? -6.443 -10.043 2.700 1.00 96.25 124 VAL A C 1
ATOM 997 O O . VAL A 1 124 ? -5.666 -10.561 3.500 1.00 96.25 124 VAL A O 1
ATOM 1000 N N . CYS A 1 125 ? -7.228 -10.757 1.896 1.00 95.06 125 CYS A N 1
ATOM 1001 C CA . CYS A 1 125 ? -7.306 -12.222 1.935 1.00 95.06 125 CYS A CA 1
ATOM 1002 C C . CYS A 1 125 ? -6.632 -12.890 0.736 1.00 95.06 125 CYS A C 1
ATOM 1004 O O . CYS A 1 125 ? -6.166 -14.023 0.841 1.00 95.06 125 CYS A O 1
ATOM 1006 N N . LYS A 1 126 ? -6.577 -12.206 -0.411 1.00 95.00 126 LYS A N 1
ATOM 1007 C CA . LYS A 1 126 ? -5.995 -12.752 -1.639 1.00 95.00 126 LYS A CA 1
ATOM 1008 C C . LYS A 1 126 ? -5.231 -11.679 -2.395 1.00 95.00 126 LYS A C 1
ATOM 1010 O O . LYS A 1 126 ? -5.678 -10.540 -2.469 1.00 95.00 126 LYS A O 1
ATOM 1015 N N . LYS A 1 127 ? -4.097 -12.072 -2.976 1.00 94.38 127 LYS A N 1
ATOM 1016 C CA . LYS A 1 127 ? -3.276 -11.269 -3.886 1.00 94.38 127 LYS A CA 1
ATOM 1017 C C . LYS A 1 127 ? -3.143 -12.025 -5.209 1.00 94.38 127 LYS A C 1
ATOM 1019 O O . LYS A 1 127 ? -2.888 -13.228 -5.195 1.00 94.38 127 LYS A O 1
ATOM 1024 N N . ARG A 1 128 ? -3.317 -11.333 -6.333 1.00 94.62 128 ARG A N 1
ATOM 1025 C CA . ARG A 1 128 ? -3.030 -11.833 -7.689 1.00 94.62 128 ARG A CA 1
ATOM 1026 C C . ARG A 1 128 ? -2.130 -10.835 -8.403 1.00 94.62 128 ARG A C 1
ATOM 1028 O O . ARG A 1 128 ? -2.296 -9.630 -8.230 1.00 94.62 128 ARG A O 1
ATOM 1035 N N . GLU A 1 129 ? -1.197 -11.334 -9.194 1.00 91.75 129 GLU A N 1
ATOM 1036 C CA . GLU A 1 129 ? -0.182 -10.544 -9.888 1.00 91.75 129 GLU A CA 1
ATOM 1037 C C . GLU A 1 129 ? -0.112 -10.963 -11.351 1.00 91.75 129 GLU A C 1
ATOM 1039 O O . GLU A 1 129 ? -0.281 -12.141 -11.659 1.00 91.75 129 GLU A O 1
ATOM 1044 N N . TYR A 1 130 ? 0.165 -10.003 -12.228 1.00 89.56 130 TYR A N 1
ATOM 1045 C CA . TYR A 1 130 ? 0.275 -10.226 -13.665 1.00 89.56 130 TYR A CA 1
ATOM 1046 C C . TYR A 1 130 ? 1.504 -9.486 -14.188 1.00 89.56 130 TYR A C 1
ATOM 1048 O O . TYR A 1 130 ? 1.415 -8.308 -14.528 1.00 89.56 130 TYR A O 1
ATOM 1056 N N . GLU A 1 131 ? 2.651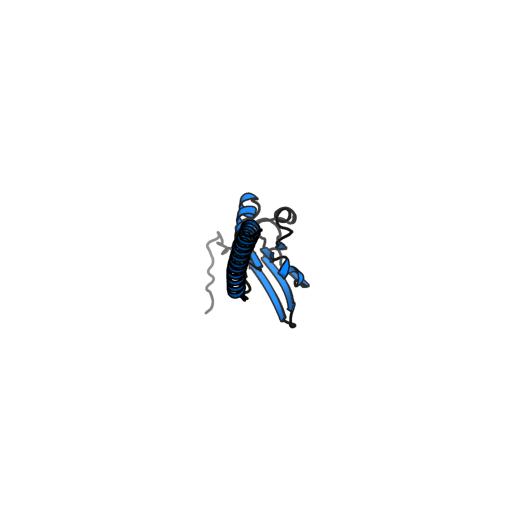 -10.171 -14.176 1.00 86.44 131 GLU A N 1
ATOM 1057 C CA . GLU A 1 131 ? 3.915 -9.788 -14.835 1.00 86.44 131 GLU A CA 1
ATOM 1058 C C . GLU A 1 131 ? 4.334 -8.309 -14.694 1.00 86.44 131 GLU A C 1
ATOM 1060 O O . GLU A 1 131 ? 4.810 -7.670 -15.633 1.00 86.44 131 GLU A O 1
ATOM 1065 N N . GLY A 1 132 ? 4.120 -7.707 -13.521 1.00 86.88 132 GLY A N 1
ATOM 1066 C CA . GLY A 1 132 ? 4.439 -6.296 -13.290 1.00 86.88 132 GLY A CA 1
ATOM 1067 C C . GLY A 1 132 ? 3.544 -5.288 -14.017 1.00 86.88 132 GLY A C 1
ATOM 1068 O O . GLY A 1 132 ? 3.857 -4.096 -14.019 1.00 86.88 132 GLY A O 1
ATOM 1069 N N . ARG A 1 133 ? 2.443 -5.737 -14.624 1.00 90.25 133 ARG A N 1
ATOM 1070 C CA . ARG A 1 133 ? 1.425 -4.918 -15.302 1.00 90.25 133 ARG A CA 1
ATOM 1071 C C . ARG A 1 133 ? 0.168 -4.746 -14.474 1.00 90.25 133 ARG A C 1
ATOM 1073 O O . ARG A 1 133 ? -0.443 -3.686 -14.527 1.00 90.25 133 ARG A O 1
ATOM 1080 N N . ALA A 1 134 ? -0.214 -5.755 -13.698 1.00 93.19 134 ALA A N 1
ATOM 1081 C CA . ALA A 1 134 ? -1.356 -5.637 -12.808 1.00 93.19 134 ALA A CA 1
ATOM 1082 C C . ALA A 1 134 ? -1.131 -6.329 -11.468 1.00 93.19 134 ALA A C 1
ATOM 1084 O O . ALA A 1 134 ? -0.424 -7.333 -11.354 1.00 93.19 134 ALA A O 1
ATOM 1085 N N . ILE A 1 135 ? -1.778 -5.783 -10.447 1.00 94.44 135 ILE A N 1
ATOM 1086 C CA . ILE A 1 135 ? -1.900 -6.400 -9.136 1.00 94.44 135 ILE A CA 1
ATOM 1087 C C . ILE A 1 135 ? -3.322 -6.216 -8.626 1.00 94.44 135 ILE A C 1
ATOM 1089 O O . ILE A 1 135 ? -3.889 -5.130 -8.718 1.00 94.44 135 ILE A O 1
ATOM 1093 N N . CYS A 1 136 ? -3.886 -7.289 -8.082 1.00 96.88 136 CYS A N 1
ATOM 1094 C CA . CYS A 1 136 ? -5.220 -7.310 -7.501 1.00 96.88 136 CYS A CA 1
ATOM 1095 C C . CYS A 1 136 ? -5.134 -7.773 -6.052 1.00 96.88 136 CYS A C 1
ATOM 1097 O O . CYS A 1 136 ? -4.452 -8.762 -5.765 1.00 96.88 136 CYS A O 1
ATOM 1099 N N . VAL A 1 137 ? -5.871 -7.117 -5.163 1.00 97.06 137 VAL A N 1
ATOM 1100 C CA . VAL 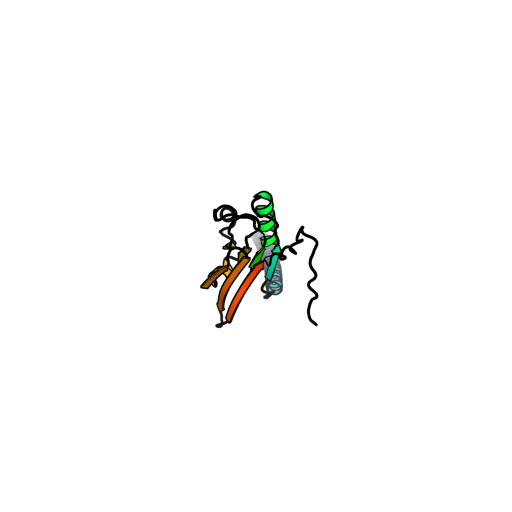A 1 137 ? -6.067 -7.567 -3.782 1.00 97.06 137 VAL A CA 1
ATOM 1101 C C . VAL A 1 137 ? -7.555 -7.676 -3.477 1.00 97.06 137 VAL A C 1
ATOM 1103 O O . VAL A 1 137 ? -8.317 -6.754 -3.762 1.00 97.06 137 VAL A O 1
ATOM 1106 N N . ASP A 1 138 ? -7.961 -8.798 -2.892 1.00 97.44 138 ASP A N 1
ATOM 1107 C CA . ASP A 1 138 ? -9.325 -8.992 -2.401 1.00 97.44 138 ASP A CA 1
ATOM 1108 C C . ASP A 1 138 ? -9.366 -8.635 -0.909 1.00 97.44 138 ASP A C 1
ATOM 1110 O O . ASP A 1 138 ? -8.638 -9.222 -0.100 1.00 97.44 138 ASP A O 1
ATOM 1114 N N . LEU A 1 139 ? -10.210 -7.664 -0.559 1.00 96.56 139 LEU A N 1
ATOM 1115 C CA . LEU A 1 139 ? -10.479 -7.196 0.799 1.00 96.56 139 LEU A CA 1
ATOM 1116 C C . LEU A 1 139 ? -11.810 -7.781 1.278 1.00 96.56 139 LEU A C 1
ATOM 1118 O O . LEU A 1 139 ? -12.855 -7.485 0.696 1.00 96.56 139 LEU A O 1
ATOM 1122 N N . VAL A 1 140 ? -11.797 -8.571 2.351 1.00 96.75 140 VAL A N 1
ATOM 1123 C CA . VAL A 1 140 ? -13.018 -9.060 3.013 1.00 96.75 140 VAL A CA 1
ATOM 1124 C C . VAL A 1 140 ? -13.324 -8.149 4.196 1.00 96.75 140 VAL A C 1
ATOM 1126 O O . VAL A 1 140 ? -12.745 -8.273 5.274 1.00 96.75 140 VAL A O 1
ATOM 1129 N N . LEU A 1 141 ? -14.216 -7.193 3.971 1.00 92.50 141 LEU A N 1
ATOM 1130 C CA . LEU A 1 141 ? -14.598 -6.174 4.937 1.00 92.50 141 LEU A CA 1
ATOM 1131 C C . LEU A 1 141 ? -15.712 -6.686 5.871 1.00 92.50 141 LEU A C 1
ATOM 1133 O O . LEU A 1 141 ? -16.420 -7.651 5.553 1.00 92.50 141 LEU A O 1
ATOM 1137 N N . PRO A 1 142 ? -15.915 -6.038 7.035 1.00 89.94 142 PRO A N 1
ATOM 1138 C CA . PRO A 1 142 ? -17.047 -6.337 7.905 1.00 89.94 142 PRO A CA 1
ATOM 1139 C C . PRO A 1 142 ? -18.388 -6.255 7.162 1.00 89.94 142 PRO A C 1
ATOM 1141 O O . PRO A 1 142 ? -18.515 -5.566 6.153 1.00 89.94 142 PRO A O 1
ATOM 1144 N N . ARG A 1 143 ? -19.413 -6.930 7.699 1.00 89.56 143 ARG A N 1
ATOM 1145 C CA . ARG A 1 143 ? -20.764 -7.012 7.101 1.00 89.56 143 ARG A CA 1
ATOM 1146 C C . ARG A 1 143 ? -20.813 -7.749 5.753 1.00 89.56 143 ARG A C 1
ATOM 1148 O O . ARG A 1 143 ? -21.683 -7.475 4.938 1.00 89.56 143 ARG A O 1
ATOM 1155 N N . LYS A 1 144 ? -19.916 -8.726 5.561 1.00 87.12 144 LYS A N 1
ATOM 1156 C CA . LYS A 1 144 ? -19.868 -9.621 4.386 1.00 87.12 144 LYS A CA 1
ATOM 1157 C C . LYS A 1 144 ? -19.670 -8.884 3.053 1.00 87.12 144 LYS A C 1
ATOM 1159 O O . LYS A 1 144 ? -20.085 -9.379 2.012 1.00 87.12 144 LYS A O 1
ATOM 1164 N N . MET A 1 145 ? -19.034 -7.714 3.079 1.00 92.12 145 MET A N 1
ATOM 1165 C CA . MET A 1 145 ? -18.690 -6.982 1.864 1.00 92.12 145 MET A CA 1
ATOM 1166 C C . MET A 1 145 ? -17.303 -7.407 1.387 1.00 92.12 145 MET A C 1
ATOM 1168 O O . MET A 1 145 ? -16.346 -7.395 2.158 1.00 92.12 145 MET A O 1
ATOM 1172 N N . THR A 1 146 ? -17.179 -7.761 0.112 1.00 94.88 146 THR A N 1
ATOM 1173 C CA . THR A 1 146 ? -15.887 -8.060 -0.511 1.00 94.88 146 THR A CA 1
ATOM 1174 C C . THR A 1 146 ? -15.597 -7.027 -1.585 1.00 94.88 146 THR A C 1
ATOM 1176 O O . THR A 1 146 ? -16.437 -6.773 -2.443 1.00 94.88 146 THR A O 1
ATOM 1179 N N . VAL A 1 147 ? -14.408 -6.430 -1.531 1.00 94.81 147 VAL A N 1
ATOM 1180 C CA . VAL A 1 147 ? -13.951 -5.426 -2.496 1.00 94.81 147 VAL A CA 1
ATOM 1181 C C . VAL A 1 147 ? -12.669 -5.927 -3.141 1.00 94.81 147 VAL A C 1
ATOM 1183 O O . VAL A 1 147 ? -11.704 -6.229 -2.443 1.00 94.81 147 VAL A O 1
ATOM 1186 N N . CYS A 1 148 ? -12.645 -6.004 -4.470 1.00 96.44 148 CYS A N 1
ATOM 1187 C CA . CYS A 1 148 ? -11.412 -6.227 -5.216 1.00 96.44 148 CYS A CA 1
ATOM 1188 C C . CYS A 1 148 ? -10.831 -4.875 -5.627 1.00 96.44 148 CYS A C 1
ATOM 1190 O O . CYS A 1 148 ? -11.527 -4.070 -6.245 1.00 96.44 148 CYS A O 1
ATOM 1192 N N . VAL A 1 149 ? -9.565 -4.628 -5.298 1.00 97.25 149 VAL A N 1
ATOM 1193 C CA . VAL A 1 149 ? -8.846 -3.430 -5.743 1.00 97.25 149 VAL A CA 1
ATOM 1194 C C . VAL A 1 149 ? -7.739 -3.844 -6.691 1.00 97.25 149 VAL A C 1
ATOM 1196 O O . VAL A 1 149 ? -6.910 -4.692 -6.357 1.00 97.25 149 VAL A O 1
ATOM 1199 N N . MET A 1 150 ? -7.737 -3.236 -7.875 1.00 97.25 150 MET A N 1
ATOM 1200 C CA . MET A 1 150 ? -6.808 -3.544 -8.953 1.00 97.25 150 MET A CA 1
ATOM 1201 C C . MET A 1 150 ? -6.006 -2.299 -9.321 1.00 97.25 150 MET A C 1
ATOM 1203 O O . MET A 1 150 ? -6.583 -1.262 -9.637 1.00 97.25 150 MET A O 1
ATOM 1207 N N . GLN A 1 151 ? -4.681 -2.416 -9.314 1.00 96.62 151 GLN A N 1
ATOM 1208 C CA . GLN A 1 151 ? -3.793 -1.441 -9.940 1.00 96.62 151 GLN A CA 1
ATOM 1209 C C . GLN A 1 151 ? -3.304 -2.034 -11.255 1.00 96.62 151 GLN A C 1
ATOM 1211 O O . GLN A 1 151 ? -2.648 -3.077 -11.252 1.00 96.62 151 GLN A O 1
ATOM 1216 N N . ILE A 1 152 ? -3.618 -1.360 -12.359 1.00 94.62 152 ILE A N 1
ATOM 1217 C CA . ILE A 1 152 ? -3.281 -1.793 -13.714 1.00 94.62 152 ILE A CA 1
ATOM 1218 C C . ILE A 1 152 ? -2.447 -0.699 -14.376 1.00 94.62 152 ILE A C 1
ATOM 1220 O O . ILE A 1 152 ? -2.818 0.472 -14.370 1.00 94.62 152 ILE A O 1
ATOM 1224 N N . TYR A 1 153 ? -1.324 -1.095 -14.959 1.00 91.12 153 TYR A N 1
ATOM 1225 C CA . TYR A 1 153 ? -0.517 -0.274 -15.842 1.00 91.12 153 TYR A CA 1
ATOM 1226 C C . TYR A 1 153 ? -0.534 -0.891 -17.238 1.00 91.12 153 TYR A C 1
ATOM 1228 O O . TYR A 1 153 ? 0.122 -1.904 -17.497 1.00 91.12 153 TYR A O 1
ATOM 1236 N N . LEU A 1 154 ? -1.303 -0.268 -18.127 1.00 87.44 154 LEU A N 1
ATOM 1237 C CA . LEU A 1 154 ? -1.341 -0.613 -19.539 1.00 87.44 154 LEU A CA 1
ATOM 1238 C C . LEU A 1 154 ? -0.256 0.204 -20.246 1.00 87.44 154 LEU A C 1
ATOM 1240 O O . LEU A 1 154 ? -0.409 1.424 -20.354 1.00 87.44 154 LEU A O 1
ATOM 1244 N N . PRO A 1 155 ? 0.855 -0.412 -20.690 1.00 75.19 155 PRO A N 1
ATOM 1245 C CA . PRO A 1 155 ? 1.784 0.301 -21.544 1.00 75.19 155 PRO A CA 1
ATOM 1246 C C . PRO A 1 155 ? 1.039 0.682 -22.820 1.00 75.19 155 PRO A C 1
ATOM 1248 O O . PRO A 1 155 ? 0.279 -0.122 -23.363 1.00 75.19 155 PRO A O 1
ATOM 1251 N N . ILE A 1 156 ? 1.277 1.895 -23.310 1.00 74.94 156 ILE A N 1
ATOM 1252 C CA . ILE A 1 156 ? 0.893 2.237 -24.676 1.00 74.94 156 ILE A CA 1
ATOM 1253 C C . ILE A 1 156 ? 1.607 1.195 -25.544 1.00 74.94 156 ILE A C 1
ATOM 1255 O O . ILE A 1 156 ? 2.835 1.082 -25.418 1.00 74.94 156 ILE A O 1
ATOM 1259 N N . PRO A 1 157 ? 0.885 0.386 -26.350 1.00 66.00 157 PRO A N 1
ATOM 1260 C CA . PRO A 1 157 ? 1.540 -0.408 -27.370 1.00 66.00 157 PRO A CA 1
ATOM 1261 C C . PRO A 1 157 ? 2.383 0.604 -28.110 1.00 66.00 157 PRO A C 1
ATOM 1263 O O . PRO A 1 157 ? 1.832 1.605 -28.574 1.00 66.00 157 PRO A O 1
ATOM 1266 N N . SER A 1 158 ? 3.705 0.428 -28.153 1.00 59.59 158 SER A N 1
ATOM 1267 C CA . SER A 1 158 ? 4.460 1.173 -29.143 1.00 59.59 158 SER A CA 1
ATOM 1268 C C . SER A 1 158 ? 3.677 0.931 -30.418 1.00 59.59 158 SER A C 1
ATOM 1270 O O . SER A 1 158 ? 3.555 -0.229 -30.820 1.00 59.59 158 SER A O 1
ATOM 1272 N N . LEU A 1 159 ? 3.077 1.983 -30.996 1.00 52.12 159 LEU A N 1
ATOM 1273 C CA . LEU A 1 159 ? 2.829 1.967 -32.421 1.00 52.12 159 LEU A CA 1
ATOM 1274 C C . LEU A 1 159 ? 4.141 1.413 -32.930 1.00 52.12 159 LEU A C 1
ATOM 1276 O O . LEU A 1 159 ? 5.199 1.987 -32.633 1.00 52.12 159 LEU A O 1
ATOM 1280 N N . ALA A 1 160 ? 4.101 0.210 -33.493 1.00 48.31 160 ALA A N 1
ATOM 1281 C CA . ALA A 1 160 ? 5.190 -0.230 -34.308 1.00 48.31 160 ALA A CA 1
ATOM 1282 C C . ALA A 1 160 ? 5.218 0.864 -35.368 1.00 48.31 160 ALA A C 1
ATOM 1284 O O . ALA A 1 160 ? 4.464 0.848 -36.333 1.00 48.31 160 ALA A O 1
ATOM 1285 N N . ILE A 1 161 ? 6.000 1.914 -35.111 1.00 47.72 161 ILE A N 1
ATOM 1286 C CA . ILE A 1 161 ? 6.611 2.688 -36.154 1.00 47.72 161 ILE A CA 1
ATOM 1287 C C . ILE A 1 161 ? 7.508 1.624 -36.749 1.00 47.72 161 ILE A C 1
ATOM 1289 O O . ILE A 1 161 ? 8.660 1.456 -36.340 1.00 47.72 161 ILE A O 1
ATOM 1293 N N . ASP A 1 162 ? 6.903 0.815 -37.617 1.00 45.75 162 ASP A N 1
ATOM 1294 C CA . ASP A 1 162 ? 7.610 0.078 -38.619 1.00 45.75 162 ASP A CA 1
ATOM 1295 C C . ASP A 1 162 ? 8.493 1.141 -39.242 1.00 45.75 162 ASP A C 1
ATOM 1297 O O . ASP A 1 162 ? 8.055 2.017 -39.984 1.00 45.75 162 ASP A O 1
ATOM 1301 N N . ARG A 1 163 ? 9.780 1.092 -38.904 1.00 43.25 163 ARG A N 1
ATOM 1302 C CA . ARG A 1 163 ? 10.809 1.848 -39.616 1.00 43.25 163 ARG A CA 1
ATOM 1303 C C . ARG A 1 163 ? 10.975 1.329 -41.052 1.00 43.25 163 ARG A C 1
ATOM 1305 O O . ARG A 1 163 ? 11.943 1.683 -41.707 1.00 43.25 163 ARG A O 1
ATOM 1312 N N . ASN A 1 164 ? 10.017 0.537 -41.533 1.00 40.06 164 ASN A N 1
ATOM 1313 C CA . ASN A 1 164 ? 9.804 0.148 -42.907 1.00 40.06 164 ASN A CA 1
ATOM 1314 C C . ASN A 1 164 ? 8.459 0.721 -43.365 1.00 40.06 164 ASN A C 1
ATOM 1316 O O . ASN A 1 164 ? 7.426 0.057 -43.335 1.00 40.06 164 ASN A O 1
ATOM 1320 N N . ASN A 1 165 ? 8.487 1.968 -43.832 1.00 46.75 165 ASN A N 1
ATOM 1321 C CA . ASN A 1 165 ? 7.461 2.458 -44.741 1.00 46.75 165 ASN A CA 1
ATOM 1322 C C . ASN A 1 165 ? 7.453 1.557 -45.985 1.00 46.75 165 ASN A C 1
ATOM 1324 O O . ASN A 1 165 ? 8.336 1.690 -46.830 1.00 46.75 165 ASN A O 1
ATOM 1328 N N . ASN A 1 166 ? 6.507 0.619 -46.056 1.00 46.09 166 ASN A N 1
ATOM 1329 C CA . ASN A 1 166 ? 5.695 0.312 -47.239 1.00 46.09 166 ASN A CA 1
ATOM 1330 C C . ASN A 1 166 ? 4.888 -0.971 -47.016 1.00 46.09 166 ASN A C 1
ATOM 1332 O O . ASN A 1 166 ? 5.342 -2.055 -47.360 1.00 46.09 166 ASN A O 1
ATOM 1336 N N . SER A 1 167 ? 3.655 -0.824 -46.535 1.00 43.16 167 SER A N 1
ATOM 1337 C CA . SER A 1 167 ? 2.487 -1.465 -47.155 1.00 43.16 167 SER A CA 1
ATOM 1338 C C . SER A 1 167 ? 1.223 -1.066 -46.403 1.00 43.16 167 SER A C 1
ATOM 1340 O O . SER A 1 167 ? 1.145 -1.201 -45.185 1.00 43.16 167 SER A O 1
ATOM 1342 N N . HIS A 1 168 ? 0.246 -0.563 -47.155 1.00 49.44 168 HIS A N 1
ATOM 1343 C CA . HIS A 1 168 ? -1.112 -0.276 -46.714 1.00 49.44 168 HIS A CA 1
ATOM 1344 C C . HIS A 1 168 ? -1.692 -1.358 -45.795 1.00 49.44 168 HIS A C 1
ATOM 1346 O O . HIS A 1 168 ? -1.746 -2.527 -46.166 1.00 49.44 168 HIS A O 1
ATOM 1352 N N . SER A 1 169 ? -2.274 -0.935 -44.676 1.00 40.22 169 SER A N 1
ATOM 1353 C CA . SER A 1 169 ? -3.480 -1.583 -44.167 1.00 40.22 169 SER A CA 1
ATOM 1354 C C . SER A 1 169 ? -4.483 -0.503 -43.768 1.00 40.22 169 SER A C 1
ATOM 1356 O O . SER A 1 169 ? -4.229 0.340 -42.911 1.00 40.22 169 SER A O 1
ATOM 1358 N N . GLN A 1 170 ? -5.592 -0.477 -44.506 1.00 43.53 170 GLN A N 1
ATOM 1359 C CA . GLN A 1 170 ? -6.807 0.243 -44.146 1.00 43.53 170 GLN A CA 1
ATOM 1360 C C . GLN A 1 170 ? -7.453 -0.475 -42.955 1.00 43.53 170 GLN A C 1
ATOM 1362 O O . GLN A 1 170 ? -7.463 -1.706 -42.906 1.00 43.53 170 GLN A O 1
ATOM 1367 N N . PHE A 1 171 ? -8.003 0.287 -42.013 1.00 35.12 171 PHE A N 1
ATOM 1368 C CA . PHE A 1 171 ? -8.901 -0.249 -40.993 1.00 35.12 171 PHE A CA 1
ATOM 1369 C C . PHE A 1 171 ? -10.274 -0.528 -41.627 1.00 35.12 171 PHE A C 1
ATOM 1371 O O . PHE A 1 171 ? -10.733 0.316 -42.400 1.00 35.12 171 PHE A O 1
ATOM 1378 N N . PRO A 1 172 ? -10.928 -1.668 -41.339 1.00 44.19 172 PRO A N 1
ATOM 1379 C CA . PRO A 1 172 ? -12.311 -1.875 -41.743 1.00 44.19 172 PRO A CA 1
ATOM 1380 C C . PRO A 1 172 ? -13.247 -1.027 -40.869 1.00 44.19 172 PRO A C 1
ATOM 1382 O O . PRO A 1 172 ? -12.997 -0.868 -39.670 1.00 44.19 172 PRO A O 1
ATOM 1385 N N . GLU A 1 173 ? -14.284 -0.481 -41.506 1.00 46.75 173 GLU A N 1
ATOM 1386 C CA . GLU A 1 173 ? -15.442 0.166 -40.867 1.00 46.75 173 GLU A CA 1
ATOM 1387 C C . GLU A 1 173 ? -16.236 -0.800 -39.977 1.00 46.75 173 GLU A C 1
ATOM 1389 O O . GLU A 1 173 ? -16.323 -2.004 -40.323 1.00 46.75 173 GLU A O 1
#

Secondary structure (DSSP, 8-state):
-HHHHHHHHHHHHHHHHHHHHHHHHHHHHHHHHHHHHHHTS------EEEEE-S----HHHHHHHHHHHHHHT-SEEEEE-----S-TTSTTTTTTTTEEEEEE--STT--EEEEEEHHHHTTEEEEEEETTTEEEEEEEEGGGEEEEEEEE--PPP-----SS-----PPP-

InterPro domains:
  IPR036691 Endonuclease/exonuclease/phosphatase superfamily [G3DSA:3.60.10.10] (40-170)
  IPR036691 Endonuclease/exonuclease/phosphatase superfamily [SSF56219] (43-159)